Protein AF-A0A1Q6LGX1-F1 (afdb_monomer_lite)

Radius of gyration: 24.89 Å; chains: 1; bounding box: 41×56×81 Å

Foldseek 3Di:
DDDDDDDDDDDDDDDPVVVVVVVVVVVVVVVVCVVVDDPVVVCVVVDDDDDDDDDDDDPPPPVDDDDDDPDADKDKDAAPDDDDDPCRVPDPQWDDWDDDPPQHTWTWGQFPVGIDIAGHRWMWIDGPPTIDTHRNVRCVVPDDDDDD

Secondary structure (DSSP, 8-state):
----------------HHHHHHHHHHHHHHHHHHHH--HHHHHHHTT-------S------------PPPP---EEEETTSSPPPHHHHT-TTEEEEEEETTTEEEEEEEETTEEEEEETTPEEEEETTEEEEE-HHHHHHH------

Structure (mmCIF, N/CA/C/O backbone):
data_AF-A0A1Q6LGX1-F1
#
_entry.id   AF-A0A1Q6LGX1-F1
#
loop_
_atom_site.group_PDB
_atom_site.id
_atom_site.type_symbol
_atom_site.label_atom_id
_atom_site.label_alt_id
_atom_site.label_comp_id
_atom_site.label_asym_id
_atom_site.label_entity_id
_atom_site.label_seq_id
_atom_site.pdbx_PDB_ins_code
_atom_site.Cartn_x
_atom_site.Cartn_y
_atom_site.Cartn_z
_atom_site.occupancy
_atom_site.B_iso_or_equiv
_atom_site.auth_seq_id
_atom_site.auth_comp_id
_atom_site.auth_asym_id
_atom_site.auth_atom_id
_atom_site.pdbx_PDB_model_num
ATOM 1 N N . MET A 1 1 ? -19.594 37.683 -36.749 1.00 43.19 1 MET A N 1
ATOM 2 C CA . MET A 1 1 ? -19.374 36.526 -35.855 1.00 43.19 1 MET A CA 1
ATOM 3 C C . MET A 1 1 ? -18.617 37.030 -34.637 1.00 43.19 1 MET A C 1
ATOM 5 O O . MET A 1 1 ? -17.583 37.649 -34.831 1.00 43.19 1 MET A O 1
ATOM 9 N N . SER A 1 2 ? -19.164 36.872 -33.429 1.00 46.47 2 SER A N 1
ATOM 10 C CA . SER A 1 2 ? -18.584 37.403 -32.186 1.00 46.47 2 SER A CA 1
ATOM 11 C C . SER A 1 2 ? -18.152 36.237 -31.298 1.00 46.47 2 SER A C 1
ATOM 13 O O . SER A 1 2 ? -18.973 35.386 -30.958 1.00 46.47 2 SER A O 1
ATOM 15 N N . THR A 1 3 ? -16.860 36.147 -30.987 1.00 55.97 3 THR A N 1
ATOM 16 C CA . THR A 1 3 ? -16.284 35.105 -30.130 1.00 55.97 3 THR A CA 1
ATOM 17 C C . THR A 1 3 ? -16.631 35.391 -28.671 1.00 55.97 3 THR A C 1
ATOM 19 O O . THR A 1 3 ? -16.209 36.399 -28.106 1.00 55.97 3 THR A O 1
ATOM 22 N N . ARG A 1 4 ? -17.415 34.502 -28.057 1.00 52.94 4 ARG A N 1
ATOM 23 C CA . ARG A 1 4 ? -17.816 34.578 -26.649 1.00 52.94 4 ARG A CA 1
ATOM 24 C C . ARG A 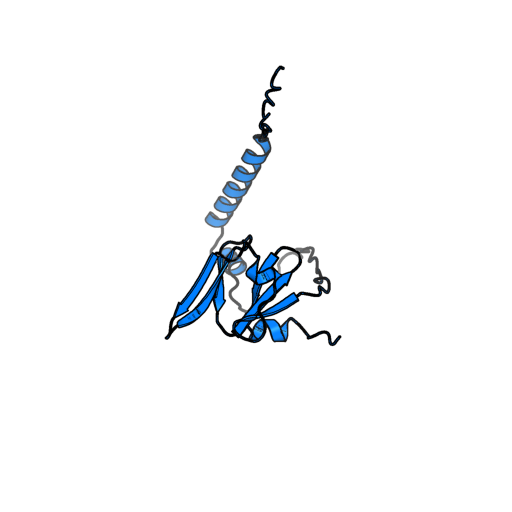1 4 ? -16.619 34.212 -25.763 1.00 52.94 4 ARG A C 1
ATOM 26 O O . ARG A 1 4 ? -16.259 33.045 -25.670 1.00 52.94 4 ARG A O 1
ATOM 33 N N . SER A 1 5 ? -16.006 35.215 -25.136 1.00 52.28 5 SER A N 1
ATOM 34 C CA . SER A 1 5 ? -14.989 35.035 -24.094 1.00 52.28 5 SER A CA 1
ATOM 35 C C . SER A 1 5 ? -15.652 34.497 -22.821 1.00 52.28 5 SER A C 1
ATOM 37 O O . SER A 1 5 ? -16.575 35.119 -22.292 1.00 52.28 5 SER A O 1
ATOM 39 N N . THR A 1 6 ? -15.229 33.327 -22.344 1.00 60.38 6 THR A N 1
ATOM 40 C CA . THR A 1 6 ? -15.652 32.773 -21.053 1.00 60.38 6 THR A CA 1
ATOM 41 C C . THR A 1 6 ? -14.668 33.225 -19.979 1.00 60.38 6 THR A C 1
ATOM 43 O O . THR A 1 6 ? -13.562 32.696 -19.882 1.00 60.38 6 THR A O 1
ATOM 46 N N . LEU A 1 7 ? -15.071 34.218 -19.182 1.00 59.62 7 LEU A N 1
ATOM 47 C CA . LEU A 1 7 ? -14.398 34.591 -17.939 1.00 59.62 7 LEU A CA 1
ATOM 48 C C . LEU A 1 7 ? -14.410 33.388 -16.985 1.00 59.62 7 LEU A C 1
ATOM 50 O O . LEU A 1 7 ? -15.466 32.986 -16.500 1.00 59.62 7 LEU A O 1
ATOM 54 N N . PHE A 1 8 ? -13.238 32.816 -16.722 1.00 56.34 8 PHE A N 1
ATOM 55 C CA . PHE A 1 8 ? -13.048 31.848 -15.649 1.00 56.34 8 PHE A CA 1
ATOM 56 C C . PHE A 1 8 ? -13.178 32.579 -14.308 1.00 56.34 8 PHE A C 1
ATOM 58 O O . PHE A 1 8 ? -12.304 33.358 -13.936 1.00 56.34 8 PHE A O 1
ATOM 65 N N . GLN A 1 9 ? -14.278 32.352 -13.591 1.00 60.53 9 GLN A N 1
ATOM 66 C CA . GLN A 1 9 ? -14.386 32.739 -12.187 1.00 60.53 9 GLN A CA 1
ATOM 67 C C . GLN A 1 9 ? -13.623 31.708 -11.352 1.00 60.53 9 GLN A C 1
ATOM 69 O O . GLN A 1 9 ? -13.982 30.532 -11.319 1.00 60.53 9 GLN A O 1
ATOM 74 N N . THR A 1 10 ? -12.544 32.136 -10.704 1.00 60.19 10 THR A N 1
ATOM 75 C CA . THR A 1 10 ? -11.857 31.334 -9.688 1.00 60.19 10 THR A CA 1
ATOM 76 C C . THR A 1 10 ? -12.720 31.287 -8.425 1.00 60.19 10 THR A C 1
ATOM 78 O O . THR A 1 10 ? -13.150 32.352 -7.979 1.00 60.19 10 THR A O 1
ATOM 81 N N . PRO A 1 11 ? -12.983 30.111 -7.826 1.00 57.16 11 PRO A N 1
ATOM 82 C CA . PRO A 1 11 ? -13.686 30.052 -6.552 1.00 57.16 11 PRO A CA 1
ATOM 83 C C . PRO A 1 11 ? -12.826 30.708 -5.465 1.00 57.16 11 PRO A C 1
ATOM 85 O O . PRO A 1 11 ? -11.703 30.277 -5.203 1.00 57.16 11 PRO A O 1
ATOM 88 N N . THR A 1 12 ? -13.351 31.762 -4.847 1.00 59.41 12 THR A N 1
ATOM 89 C CA . THR A 1 12 ? -12.763 32.381 -3.657 1.00 59.41 12 THR A CA 1
ATOM 90 C C . THR A 1 12 ? -13.066 31.484 -2.461 1.00 59.41 12 THR A C 1
ATOM 92 O O . THR A 1 12 ? -14.228 31.274 -2.124 1.00 59.41 12 THR A O 1
ATOM 95 N N . ILE A 1 13 ? -12.030 30.915 -1.844 1.00 64.75 13 ILE A N 1
ATOM 96 C CA . ILE A 1 13 ? -12.154 30.154 -0.597 1.00 64.75 13 ILE A CA 1
ATOM 97 C C . ILE A 1 13 ? -12.114 31.165 0.550 1.00 64.75 13 ILE A C 1
ATOM 99 O O . ILE A 1 13 ? -11.077 31.778 0.798 1.00 64.75 13 ILE A O 1
ATOM 103 N N . GLU A 1 14 ? -13.237 31.352 1.237 1.00 62.97 14 GLU A N 1
ATOM 104 C CA . GLU A 1 14 ? -13.285 32.112 2.486 1.00 62.97 14 GLU A CA 1
ATOM 105 C C . GLU A 1 14 ? -12.762 31.213 3.611 1.00 62.97 14 GLU A C 1
ATOM 107 O O . GLU A 1 14 ? -13.403 30.243 4.014 1.00 62.97 14 GLU A O 1
ATOM 112 N N . ILE A 1 15 ? -11.535 31.481 4.059 1.00 62.41 15 ILE A N 1
ATOM 113 C CA . ILE A 1 15 ? -10.935 30.783 5.197 1.00 62.41 15 ILE A CA 1
ATOM 114 C C . ILE A 1 15 ? -11.519 31.411 6.459 1.00 62.41 15 ILE A C 1
ATOM 116 O O . ILE A 1 15 ? -11.241 32.573 6.753 1.00 62.41 15 ILE A O 1
ATOM 120 N N . ASP A 1 16 ? -12.321 30.645 7.195 1.00 66.94 16 ASP A N 1
ATOM 121 C CA . ASP A 1 16 ? -12.809 31.045 8.512 1.00 66.94 16 ASP A CA 1
ATOM 122 C C . ASP A 1 16 ? -11.626 31.137 9.486 1.00 66.94 16 ASP A C 1
ATOM 124 O O . ASP A 1 16 ? -11.071 30.128 9.933 1.00 66.94 16 ASP A O 1
ATOM 128 N N . GLN A 1 17 ? -11.201 32.370 9.757 1.00 63.00 17 GLN A N 1
ATOM 129 C CA . GLN A 1 17 ? -10.025 32.677 10.569 1.00 63.00 17 GLN A CA 1
ATOM 130 C C . GLN A 1 17 ? -10.199 32.213 12.022 1.00 63.00 17 GLN A C 1
ATOM 132 O O . GLN A 1 17 ? -9.217 31.819 12.647 1.00 63.00 17 GLN A O 1
ATOM 137 N N . SER A 1 18 ? -11.439 32.158 12.525 1.00 69.38 18 SER A N 1
ATOM 138 C CA . SER A 1 18 ? -11.737 31.764 13.909 1.00 69.38 18 SER A CA 1
ATOM 139 C C . SER A 1 18 ? -11.369 30.302 14.186 1.00 69.38 18 SER A C 1
ATOM 141 O O . SER A 1 18 ? -10.719 29.983 15.180 1.00 69.38 18 SER A O 1
ATOM 143 N N . ARG A 1 19 ? -11.670 29.415 13.235 1.00 63.41 19 ARG A N 1
ATOM 144 C CA . ARG A 1 19 ? -11.344 27.987 13.316 1.00 63.41 19 ARG A CA 1
ATOM 145 C C . ARG A 1 19 ? -9.838 27.721 13.272 1.00 63.41 19 ARG A C 1
ATOM 147 O O . ARG A 1 19 ? -9.363 26.740 13.840 1.00 63.41 19 ARG A O 1
ATOM 154 N N . TYR A 1 20 ? -9.081 28.568 12.578 1.00 62.97 20 TYR A N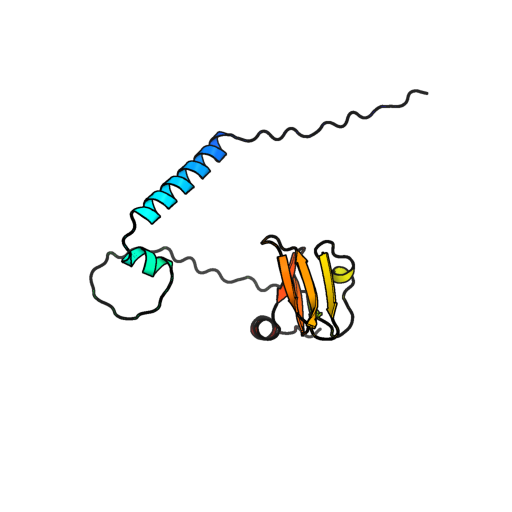 1
ATOM 155 C CA . TYR A 1 20 ? -7.624 28.448 12.519 1.00 62.97 20 TYR A CA 1
ATOM 156 C C . TYR A 1 20 ? -6.975 28.857 13.848 1.00 62.97 20 TYR A C 1
ATOM 158 O O . TYR A 1 20 ? -6.029 28.214 14.301 1.00 62.97 20 TYR A O 1
ATOM 166 N N . GLU A 1 21 ? -7.519 29.883 14.504 1.00 69.81 21 GLU A N 1
ATOM 167 C CA . GLU A 1 21 ? -7.058 30.333 15.819 1.00 69.81 21 GLU A CA 1
ATOM 168 C C . GLU A 1 21 ? -7.316 29.291 16.919 1.00 69.81 21 GLU A C 1
ATOM 170 O O . GLU A 1 21 ? -6.435 29.063 17.750 1.00 69.81 21 GLU A O 1
ATOM 175 N N . GLU A 1 22 ? -8.460 28.597 16.892 1.00 70.38 22 GLU A N 1
ATOM 176 C CA . GLU A 1 22 ? -8.766 27.514 17.842 1.00 70.38 22 GLU A CA 1
ATOM 177 C C . GLU A 1 22 ? -7.752 26.360 17.766 1.00 70.38 22 GLU A C 1
ATOM 179 O O . GLU A 1 22 ? -7.247 25.908 18.797 1.00 70.38 22 GLU A O 1
ATOM 184 N N . LEU A 1 23 ? -7.383 25.930 16.553 1.00 65.81 23 LEU A N 1
ATOM 185 C CA . LEU A 1 23 ? -6.398 24.858 16.352 1.00 65.81 23 LEU A CA 1
ATOM 186 C C . LEU A 1 23 ? -5.013 25.236 16.893 1.00 65.81 23 LEU A C 1
ATOM 188 O O . LEU A 1 23 ? -4.326 24.409 17.493 1.00 65.81 23 LEU A O 1
ATOM 192 N N . ILE A 1 24 ? -4.610 26.499 16.728 1.00 69.50 24 ILE A N 1
ATOM 193 C CA . ILE A 1 24 ? -3.338 26.998 17.268 1.00 69.50 24 ILE A CA 1
ATOM 194 C C . ILE A 1 24 ? -3.356 26.980 18.801 1.00 69.50 24 ILE A C 1
ATOM 196 O O . ILE A 1 24 ? -2.362 26.605 19.431 1.00 69.50 24 ILE A O 1
ATOM 200 N N . GLN A 1 25 ? -4.471 27.377 19.418 1.00 71.25 25 GLN A N 1
ATOM 201 C CA . GLN A 1 25 ? -4.597 27.380 20.876 1.00 71.25 25 GLN A CA 1
ATOM 202 C C . GLN A 1 25 ? -4.548 25.965 21.459 1.00 71.25 25 GLN A C 1
ATOM 204 O O . GLN A 1 25 ? -3.896 25.748 22.485 1.00 71.25 25 GLN A O 1
ATOM 209 N N . GLU A 1 26 ? -5.181 24.995 20.801 1.00 70.50 26 GLU A N 1
ATOM 210 C CA . GLU A 1 26 ? -5.170 23.596 21.230 1.00 70.50 26 GLU A CA 1
ATOM 211 C C . GLU A 1 26 ? -3.755 22.993 21.179 1.00 70.50 26 GLU A C 1
ATOM 213 O O . GLU A 1 26 ? -3.305 22.376 22.151 1.00 70.50 26 GLU A O 1
ATOM 218 N N . GLU A 1 27 ? -2.996 23.260 20.109 1.00 71.56 27 GLU A N 1
ATOM 219 C CA . GLU A 1 27 ? -1.598 22.825 20.005 1.00 71.56 27 GLU A CA 1
ATOM 220 C C . GLU A 1 27 ? -0.695 23.448 21.077 1.00 71.56 27 GLU A C 1
ATOM 222 O O . GLU A 1 27 ? 0.157 22.762 21.654 1.00 71.56 27 GLU A O 1
ATOM 227 N N . LEU A 1 28 ? -0.855 24.746 21.356 1.00 71.38 28 LEU A N 1
ATOM 228 C CA . LEU A 1 28 ? -0.073 25.433 22.388 1.00 71.38 28 LEU A CA 1
ATOM 229 C C . LEU A 1 28 ? -0.364 24.862 23.777 1.00 71.38 28 LEU A C 1
ATOM 231 O O . LEU A 1 28 ? 0.564 24.631 24.557 1.00 71.38 28 LEU A O 1
ATOM 235 N N . LYS A 1 29 ? -1.636 24.571 24.061 1.00 73.00 29 LYS A N 1
ATOM 236 C CA . LYS A 1 29 ? -2.055 23.949 25.317 1.00 73.00 29 LYS A CA 1
ATOM 237 C C . LYS A 1 29 ? -1.450 22.551 25.471 1.00 73.00 29 LYS A C 1
ATOM 239 O O . LYS A 1 29 ? -0.921 22.222 26.530 1.00 73.00 29 LYS A O 1
ATOM 244 N N . TYR A 1 30 ? -1.458 21.748 24.407 1.00 69.00 30 TYR A N 1
ATOM 245 C CA . TYR A 1 30 ? -0.848 20.417 24.414 1.00 69.00 30 TYR A CA 1
ATOM 246 C C . TYR A 1 30 ? 0.670 20.462 24.654 1.00 69.00 30 TYR A C 1
ATOM 248 O O . TYR A 1 30 ? 1.201 19.669 25.434 1.00 69.00 30 TYR A O 1
ATOM 256 N N . LYS A 1 31 ? 1.377 21.423 24.046 1.00 72.31 31 LYS A N 1
ATOM 257 C CA . LYS A 1 31 ? 2.819 21.627 24.277 1.00 72.31 31 LYS A CA 1
ATOM 258 C C . LYS A 1 31 ? 3.117 22.003 25.727 1.00 72.31 31 LYS A C 1
ATOM 260 O O . LYS A 1 31 ? 4.017 21.415 26.317 1.00 72.31 31 LYS A O 1
ATOM 265 N N . GLN A 1 32 ? 2.324 22.897 26.321 1.00 68.75 32 GLN A N 1
ATOM 266 C CA . GLN A 1 32 ? 2.469 23.254 27.736 1.00 68.75 32 GLN A CA 1
ATOM 267 C C . GLN A 1 32 ? 2.245 22.055 28.662 1.00 68.75 32 GLN A C 1
ATOM 269 O O . GLN A 1 32 ? 3.027 21.854 29.589 1.00 68.75 32 GLN A O 1
ATOM 274 N N . TYR A 1 33 ? 1.238 21.220 28.390 1.00 64.25 33 TYR A N 1
ATOM 275 C CA . TYR A 1 33 ? 1.045 19.984 29.153 1.00 64.25 33 TYR A CA 1
ATOM 276 C C . TYR A 1 33 ? 2.227 19.027 29.015 1.00 64.25 33 TYR A C 1
ATOM 278 O O . TYR A 1 33 ? 2.626 18.421 30.003 1.00 64.25 33 TYR A O 1
ATOM 286 N N . LYS A 1 34 ? 2.817 18.908 27.821 1.00 60.72 34 LYS A N 1
ATOM 287 C CA . LYS A 1 34 ? 3.995 18.061 27.602 1.00 60.72 34 LYS A CA 1
ATOM 288 C C . LYS A 1 34 ? 5.228 18.571 28.354 1.00 60.72 34 LYS A C 1
ATOM 290 O O . LYS A 1 34 ? 5.993 17.765 28.869 1.00 60.72 34 LYS A O 1
ATOM 295 N N . GLU A 1 35 ? 5.416 19.885 28.421 1.00 64.94 35 GLU A N 1
ATOM 296 C CA . GLU A 1 35 ? 6.530 20.508 29.149 1.00 64.94 35 GLU A CA 1
ATOM 297 C C . GLU A 1 35 ? 6.347 20.457 30.674 1.00 64.94 35 GLU A C 1
ATOM 299 O O . GLU A 1 35 ? 7.330 20.354 31.403 1.00 64.94 35 GLU A O 1
ATOM 304 N N . GLN A 1 36 ? 5.102 20.498 31.160 1.00 60.59 36 GLN A N 1
ATOM 305 C CA . GLN A 1 36 ? 4.773 20.373 32.587 1.00 60.59 36 GLN A CA 1
ATOM 306 C C . GLN A 1 36 ? 4.609 18.922 33.060 1.00 60.59 36 GLN A C 1
ATOM 308 O O . GLN A 1 36 ? 4.542 18.679 34.266 1.00 60.59 36 GLN A O 1
ATOM 313 N N . ALA A 1 37 ? 4.537 17.955 32.144 1.00 52.34 37 ALA A N 1
ATOM 314 C CA . ALA A 1 37 ? 4.390 16.548 32.483 1.00 52.34 37 ALA A CA 1
ATOM 315 C C . ALA A 1 37 ? 5.671 16.006 33.133 1.00 52.34 37 ALA A C 1
ATOM 317 O O . ALA A 1 37 ? 6.766 16.071 32.573 1.00 52.34 37 ALA A O 1
ATOM 318 N N . THR A 1 38 ? 5.524 15.422 34.321 1.00 59.53 38 THR A N 1
ATOM 319 C CA . THR A 1 38 ? 6.585 14.662 34.982 1.00 59.53 38 THR A CA 1
ATOM 320 C C . THR A 1 38 ? 6.951 13.423 34.159 1.00 59.53 38 THR A C 1
ATOM 322 O O . THR A 1 38 ? 6.138 12.867 33.417 1.00 59.53 38 THR A O 1
ATOM 325 N N . THR A 1 39 ? 8.199 12.969 34.291 1.00 56.81 39 THR A N 1
ATOM 326 C CA . THR A 1 39 ? 8.794 11.859 33.518 1.00 56.81 39 THR A CA 1
ATOM 327 C C . THR A 1 39 ? 8.004 10.546 33.585 1.00 56.81 39 THR A C 1
ATOM 329 O O . THR A 1 39 ? 8.119 9.714 32.687 1.00 56.81 39 THR A O 1
ATOM 332 N N . GLU A 1 40 ? 7.179 10.364 34.614 1.00 53.59 40 GLU A N 1
ATOM 333 C CA . GLU A 1 40 ? 6.285 9.217 34.795 1.00 53.59 40 GLU A CA 1
ATOM 334 C C . GLU A 1 40 ? 5.085 9.248 33.835 1.00 53.59 40 GLU A C 1
ATOM 336 O O . GLU A 1 40 ? 4.735 8.218 33.263 1.00 53.59 40 GLU A O 1
ATOM 341 N N . VAL A 1 41 ? 4.516 10.427 33.559 1.00 52.81 41 VAL A N 1
ATOM 342 C CA . VAL A 1 41 ? 3.407 10.590 32.601 1.00 52.81 41 VAL A CA 1
ATOM 343 C C . VAL A 1 41 ? 3.903 10.408 31.164 1.00 52.81 41 VAL A C 1
ATOM 345 O O . VAL A 1 41 ? 3.239 9.762 30.357 1.00 52.81 41 VAL A O 1
ATOM 348 N N . ILE A 1 42 ? 5.108 10.899 30.852 1.00 54.97 42 ILE A N 1
ATOM 349 C CA . ILE A 1 42 ? 5.737 10.719 29.532 1.00 54.97 42 ILE A CA 1
ATOM 350 C C . ILE A 1 42 ? 5.972 9.228 29.244 1.00 54.97 42 ILE A C 1
ATOM 352 O O . ILE A 1 42 ? 5.659 8.766 28.150 1.00 54.97 42 ILE A O 1
ATOM 356 N N . LYS A 1 43 ? 6.427 8.450 30.237 1.00 53.75 43 LYS A N 1
ATOM 357 C CA . LYS A 1 43 ? 6.619 6.994 30.098 1.00 53.75 43 LYS A CA 1
ATOM 358 C C . LYS A 1 43 ? 5.324 6.219 29.840 1.00 53.75 43 LYS A C 1
ATOM 360 O O . LYS A 1 43 ? 5.361 5.237 29.104 1.00 53.75 43 LYS A O 1
ATOM 365 N N . ILE A 1 44 ? 4.193 6.654 30.405 1.00 58.81 44 ILE A N 1
ATOM 366 C CA . ILE A 1 44 ? 2.877 6.045 30.136 1.00 58.81 44 ILE A CA 1
ATOM 367 C C . ILE A 1 44 ? 2.426 6.349 28.698 1.00 58.81 44 ILE A C 1
ATOM 369 O O . ILE A 1 44 ? 1.880 5.477 28.027 1.00 58.81 44 ILE A O 1
ATOM 373 N N . ILE A 1 45 ? 2.693 7.561 28.201 1.00 53.16 45 ILE A N 1
ATOM 374 C CA . ILE A 1 45 ? 2.352 7.966 26.827 1.00 53.16 45 ILE A CA 1
ATOM 375 C C . ILE A 1 45 ? 3.267 7.276 25.796 1.00 53.16 45 ILE A C 1
ATOM 377 O O . ILE A 1 45 ? 2.810 6.936 24.706 1.00 53.16 45 ILE A O 1
ATOM 381 N N . GLU A 1 46 ? 4.539 7.038 26.133 1.00 54.75 46 GLU A N 1
ATOM 382 C CA . GLU A 1 46 ? 5.547 6.450 25.233 1.00 54.75 46 GLU A CA 1
ATOM 383 C C . GLU A 1 46 ? 5.646 4.912 25.294 1.00 54.75 46 GLU A C 1
ATOM 385 O O . GLU A 1 46 ? 6.466 4.330 24.586 1.00 54.75 46 GLU A O 1
ATOM 390 N N . GLY A 1 47 ? 4.780 4.240 26.062 1.00 54.53 47 GLY A N 1
ATOM 391 C CA . GLY A 1 47 ? 4.541 2.798 25.943 1.00 54.53 47 GLY A CA 1
ATOM 392 C C . GLY A 1 47 ? 5.774 1.923 26.176 1.00 54.53 47 GLY A C 1
ATOM 393 O O . GLY A 1 47 ? 6.198 1.200 25.276 1.00 54.53 47 GLY A O 1
ATOM 394 N N . GLN A 1 48 ? 6.334 1.950 27.388 1.00 46.53 48 GLN A N 1
ATOM 395 C CA . GLN A 1 48 ? 7.260 0.904 27.832 1.00 46.53 48 GLN A CA 1
ATOM 396 C C . GLN A 1 48 ? 6.607 0.022 28.898 1.00 46.53 48 GLN A C 1
ATOM 398 O O . GLN A 1 48 ? 6.248 0.490 29.977 1.00 46.53 48 GLN A O 1
ATOM 403 N N . ASP A 1 49 ? 6.462 -1.258 28.554 1.00 48.53 49 ASP A N 1
ATOM 404 C CA . ASP A 1 49 ? 5.949 -2.339 29.392 1.00 48.53 49 ASP A CA 1
ATOM 405 C C . ASP A 1 49 ? 6.608 -2.384 30.780 1.00 48.53 49 ASP A C 1
ATOM 407 O O . ASP A 1 49 ? 7.830 -2.473 30.900 1.00 48.53 49 ASP A O 1
ATOM 411 N N . SER A 1 50 ? 5.787 -2.423 31.832 1.00 40.16 50 SER A N 1
ATOM 412 C CA . SER A 1 50 ? 6.121 -3.099 33.090 1.00 40.16 50 SER A CA 1
ATOM 413 C C . SER A 1 50 ? 4.864 -3.291 33.936 1.00 40.16 50 SER A C 1
ATOM 415 O O . SER A 1 50 ? 4.354 -2.357 34.551 1.00 40.16 50 SER A O 1
ATOM 417 N N . GLU A 1 51 ? 4.404 -4.537 34.020 1.00 52.06 51 GLU A N 1
ATOM 418 C CA . GLU A 1 51 ? 3.530 -5.022 35.086 1.00 52.06 51 GLU A CA 1
ATOM 419 C C . GLU A 1 51 ? 4.106 -4.678 36.472 1.00 52.06 51 GLU A C 1
ATOM 421 O O . GLU A 1 51 ? 5.230 -5.064 36.795 1.00 52.06 51 GLU A O 1
ATOM 426 N N . LYS A 1 52 ? 3.319 -4.000 37.313 1.00 43.34 52 LYS A N 1
ATOM 427 C CA . LYS A 1 52 ? 2.958 -4.431 38.678 1.00 43.34 52 LYS A CA 1
ATOM 428 C C . LYS A 1 52 ? 2.072 -3.375 39.338 1.00 43.34 52 LYS A C 1
ATOM 430 O O . LYS A 1 52 ? 2.431 -2.209 39.425 1.00 43.34 52 LYS A O 1
ATOM 435 N N . ALA A 1 53 ? 0.909 -3.835 39.784 1.00 50.03 53 ALA A N 1
ATOM 436 C CA . ALA A 1 53 ? -0.124 -3.062 40.453 1.00 50.03 53 ALA A CA 1
ATOM 437 C C . ALA A 1 53 ? 0.312 -2.543 41.831 1.00 50.03 53 ALA A C 1
ATOM 439 O O . ALA A 1 53 ? 0.980 -3.266 42.569 1.00 50.03 53 ALA A O 1
ATOM 440 N N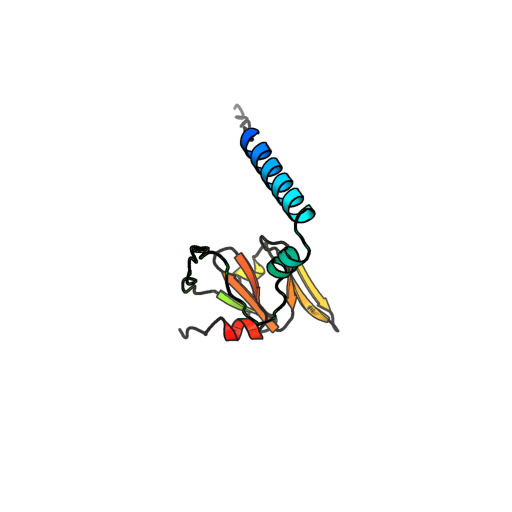 . THR A 1 54 ? -0.195 -1.367 42.200 1.00 36.97 54 THR A N 1
ATOM 441 C CA . THR A 1 54 ? -0.619 -1.055 43.571 1.00 36.97 54 THR A CA 1
ATOM 442 C C . THR A 1 54 ? -1.804 -0.098 43.524 1.00 36.97 54 THR A C 1
ATOM 444 O O . THR A 1 54 ? -1.874 0.769 42.656 1.00 36.97 54 THR A O 1
ATOM 447 N N . ASP A 1 55 ? -2.727 -0.362 44.443 1.00 49.28 55 ASP A N 1
ATOM 448 C CA . ASP A 1 55 ? -4.056 0.204 44.628 1.00 49.28 55 ASP A CA 1
ATOM 449 C C . ASP A 1 55 ? -4.124 1.733 44.751 1.00 49.28 55 ASP A C 1
ATOM 451 O O . ASP A 1 55 ? -3.141 2.405 45.046 1.00 49.28 55 ASP A O 1
ATOM 455 N N . GLU A 1 56 ? -5.359 2.219 44.593 1.00 48.91 56 GLU A N 1
ATOM 456 C CA . GLU A 1 56 ? -5.836 3.598 44.761 1.00 48.91 56 GLU A CA 1
ATOM 457 C C . GLU A 1 56 ? -5.569 4.528 43.575 1.00 48.91 56 GLU A C 1
ATOM 459 O O . GLU A 1 56 ? -4.780 5.466 43.621 1.00 48.91 56 GLU A O 1
ATOM 464 N N . SER A 1 57 ? -6.317 4.327 42.492 1.00 42.47 57 SER A N 1
ATOM 465 C CA . SER A 1 57 ? -6.636 5.444 41.607 1.00 42.47 57 SER A CA 1
ATOM 466 C C . SER A 1 57 ? -8.053 5.302 41.088 1.00 42.47 57 SER A C 1
ATOM 468 O O . SER A 1 57 ? -8.513 4.220 40.728 1.00 42.47 57 SER A O 1
ATOM 470 N N . GLU A 1 58 ? -8.742 6.430 41.180 1.00 46.97 58 GLU A N 1
ATOM 471 C CA . GLU A 1 58 ? -10.106 6.699 40.770 1.00 46.97 58 GLU A CA 1
ATOM 472 C C . GLU A 1 58 ? -10.468 5.936 39.499 1.00 46.97 58 GLU A C 1
ATOM 474 O O . GLU A 1 58 ? -9.690 5.864 38.548 1.00 46.97 58 GLU A O 1
ATOM 479 N N . GLU A 1 59 ? -11.665 5.357 39.501 1.00 42.72 59 GLU A N 1
ATOM 480 C CA . GLU A 1 59 ? -12.249 4.637 38.382 1.00 42.72 59 GLU A CA 1
ATOM 481 C C . GLU A 1 59 ? -12.476 5.626 37.225 1.00 42.72 59 GLU A C 1
ATOM 483 O O . GLU A 1 59 ? -13.581 6.114 36.991 1.00 42.72 59 GLU A O 1
ATOM 488 N N . ILE A 1 60 ? -11.406 5.978 36.502 1.00 47.12 60 ILE A N 1
ATOM 489 C CA . ILE A 1 60 ? -11.492 6.702 35.242 1.00 47.12 60 ILE A CA 1
ATOM 490 C C . ILE A 1 60 ? -12.168 5.718 34.305 1.00 47.12 60 ILE A C 1
ATOM 492 O O . ILE A 1 60 ? -11.536 4.827 33.732 1.00 47.12 60 ILE A O 1
ATOM 496 N N . THR A 1 61 ? -13.485 5.849 34.184 1.00 45.12 61 THR A N 1
ATOM 497 C CA . THR A 1 61 ? -14.285 5.121 33.210 1.00 45.12 61 THR A CA 1
ATOM 498 C C . THR A 1 61 ? -13.890 5.664 31.840 1.00 45.12 61 THR A C 1
ATOM 500 O O . THR A 1 61 ? -14.549 6.522 31.254 1.00 45.12 61 THR A O 1
ATOM 503 N N . VAL A 1 62 ? -12.735 5.226 31.335 1.00 59.78 62 VAL A N 1
ATOM 504 C CA . VAL A 1 62 ? -12.333 5.485 29.962 1.00 59.78 62 VAL A CA 1
ATOM 505 C C . VAL A 1 62 ? -13.387 4.781 29.128 1.00 59.78 62 VAL A C 1
ATOM 507 O O . VAL A 1 62 ? -13.440 3.551 29.104 1.00 59.78 62 VAL A O 1
ATOM 510 N N . ASN A 1 63 ? -14.261 5.557 28.486 1.00 58.47 63 ASN A N 1
ATOM 511 C CA . ASN A 1 63 ? -15.253 5.039 27.555 1.00 58.47 63 ASN A CA 1
ATOM 512 C C . ASN A 1 63 ? -14.509 4.372 26.388 1.00 58.47 63 ASN A C 1
ATOM 514 O O . ASN A 1 63 ? -14.205 4.992 25.366 1.00 58.47 63 ASN A O 1
ATOM 518 N N . LYS A 1 64 ? -14.152 3.099 26.571 1.00 66.69 64 LYS A N 1
ATOM 519 C CA . LYS A 1 64 ? -13.412 2.290 25.612 1.00 66.69 64 LYS A CA 1
ATOM 520 C C . LYS A 1 64 ? -14.383 1.865 24.526 1.00 66.69 64 LYS A C 1
ATOM 522 O O . LYS A 1 64 ? -15.131 0.903 24.670 1.00 66.69 64 LYS A O 1
ATOM 527 N N . HIS A 1 65 ? -14.358 2.591 23.422 1.00 75.50 65 HIS A N 1
ATOM 528 C CA . HIS A 1 65 ? -15.130 2.227 22.251 1.00 75.50 65 HIS A CA 1
ATOM 529 C C . HIS A 1 65 ? -14.338 1.192 21.450 1.00 75.50 65 HIS A C 1
ATOM 531 O O . HIS A 1 65 ? -13.282 1.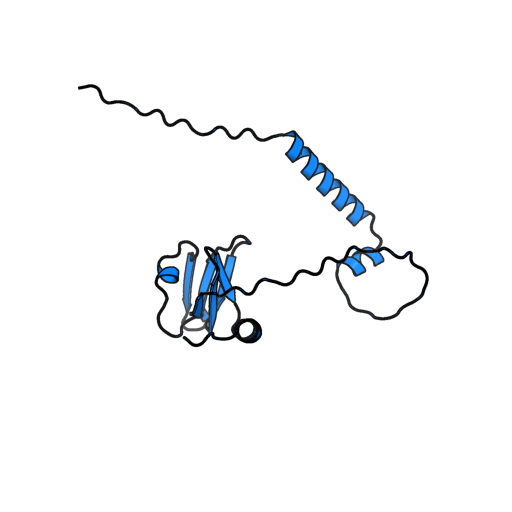487 20.891 1.00 75.50 65 HIS A O 1
ATOM 537 N N . ILE A 1 66 ? -14.826 -0.048 21.441 1.00 77.44 66 ILE A N 1
ATOM 538 C CA . ILE A 1 66 ? -14.226 -1.141 20.676 1.00 77.44 66 ILE A CA 1
ATOM 539 C C . ILE A 1 66 ? -14.914 -1.192 19.317 1.00 77.44 66 ILE A C 1
ATOM 541 O O . ILE A 1 66 ? -16.095 -1.519 19.217 1.00 77.44 66 ILE A O 1
ATOM 545 N N . TYR A 1 67 ? -14.158 -0.904 18.265 1.00 60.47 67 TYR A N 1
ATOM 546 C CA . TYR A 1 67 ? -14.635 -0.970 16.889 1.00 60.47 67 TYR A CA 1
ATOM 547 C C . TYR A 1 67 ? -14.040 -2.192 16.193 1.00 60.47 67 TYR A C 1
ATOM 549 O O . TYR A 1 67 ? -12.849 -2.476 16.317 1.00 60.47 67 TYR A O 1
ATOM 557 N N . LYS A 1 68 ? -14.866 -2.923 15.439 1.00 62.56 68 LYS A N 1
ATOM 558 C CA . LYS A 1 68 ? -14.399 -3.985 14.540 1.00 62.56 68 LYS A CA 1
ATOM 559 C C . LYS A 1 68 ? -14.273 -3.407 13.133 1.00 62.56 68 LYS A C 1
ATOM 561 O O . LYS A 1 68 ? -15.230 -2.811 12.638 1.00 62.56 68 LYS A O 1
ATOM 566 N N . LYS A 1 69 ? -13.118 -3.593 12.483 1.00 66.94 69 LYS A N 1
ATOM 567 C CA . LYS A 1 69 ? -12.960 -3.260 11.059 1.00 66.94 69 LYS A CA 1
ATOM 568 C C . LYS A 1 69 ? -13.978 -4.087 10.264 1.00 66.94 69 LYS A C 1
ATOM 570 O O . LYS A 1 69 ? -14.109 -5.290 10.492 1.00 66.94 69 LYS A O 1
ATOM 575 N N . LYS A 1 70 ? -14.723 -3.440 9.367 1.00 67.31 70 LYS A N 1
ATOM 576 C CA . LYS A 1 70 ? -15.641 -4.136 8.458 1.00 67.31 70 LYS A CA 1
ATOM 577 C C . LYS A 1 70 ? -14.824 -5.041 7.528 1.00 67.31 70 LYS A C 1
ATOM 579 O O . LYS A 1 70 ? -13.721 -4.668 7.139 1.00 67.31 70 LYS A O 1
ATOM 584 N N . ALA A 1 71 ? -15.348 -6.223 7.204 1.00 66.69 71 ALA A N 1
ATOM 585 C CA . ALA A 1 71 ? -14.722 -7.096 6.217 1.00 66.69 71 ALA A CA 1
ATOM 586 C C . ALA A 1 71 ? -14.721 -6.377 4.859 1.00 66.69 71 ALA A C 1
ATOM 588 O O . ALA A 1 71 ? -15.788 -6.034 4.346 1.00 66.69 71 ALA A O 1
ATOM 589 N N . THR A 1 72 ? -13.528 -6.111 4.330 1.00 74.56 72 THR A N 1
ATOM 590 C CA . THR A 1 72 ? -13.325 -5.443 3.043 1.00 74.56 72 THR A CA 1
ATOM 591 C C . THR A 1 72 ? -12.602 -6.411 2.123 1.00 74.56 72 THR A C 1
ATOM 593 O O . THR A 1 72 ? -11.519 -6.892 2.460 1.00 74.56 72 THR A O 1
ATOM 596 N N . GLU A 1 73 ? -13.201 -6.698 0.972 1.00 84.38 73 GLU A N 1
ATOM 597 C CA . GLU A 1 73 ? -12.513 -7.373 -0.124 1.00 84.38 73 GLU A CA 1
ATOM 598 C C . GLU A 1 73 ? -11.588 -6.369 -0.809 1.00 84.38 73 GLU A C 1
ATOM 600 O O . GLU A 1 73 ? -11.976 -5.231 -1.082 1.00 84.38 73 GLU A O 1
ATOM 605 N N . VAL A 1 74 ? -10.346 -6.780 -1.045 1.00 87.88 74 VAL A N 1
ATOM 606 C CA . VAL A 1 74 ? -9.322 -5.932 -1.654 1.00 87.88 74 VAL A CA 1
ATOM 607 C C . VAL A 1 74 ? -8.731 -6.624 -2.869 1.00 87.88 74 VAL A C 1
ATOM 609 O O . VAL A 1 74 ? -8.526 -7.839 -2.872 1.00 87.88 74 VAL A O 1
ATOM 612 N N . GLU A 1 75 ? -8.418 -5.840 -3.896 1.00 90.19 75 GLU A N 1
ATOM 613 C CA . GLU A 1 75 ? -7.622 -6.321 -5.019 1.00 90.19 75 GLU A CA 1
ATOM 614 C C . GLU A 1 75 ? -6.145 -6.229 -4.634 1.00 90.19 75 GLU A C 1
ATOM 616 O O . GLU A 1 75 ? -5.676 -5.174 -4.209 1.00 90.19 75 GLU A O 1
ATOM 621 N N . ALA A 1 76 ? -5.387 -7.311 -4.792 1.00 91.31 76 ALA A N 1
ATOM 622 C CA . ALA A 1 76 ? -3.960 -7.297 -4.499 1.00 91.31 76 ALA A CA 1
ATOM 623 C C . ALA A 1 76 ? -3.169 -8.171 -5.473 1.00 91.31 76 ALA A C 1
ATOM 625 O O . ALA A 1 76 ? -3.678 -9.170 -5.983 1.00 91.31 76 ALA A O 1
ATOM 626 N N . PHE A 1 77 ? -1.906 -7.814 -5.700 1.00 91.06 77 PHE A N 1
ATOM 627 C CA . PHE A 1 77 ? -0.966 -8.647 -6.451 1.00 91.06 77 PHE A CA 1
ATOM 628 C C . PHE A 1 77 ? 0.419 -8.650 -5.794 1.00 91.06 77 PHE A C 1
ATOM 630 O O . PHE A 1 77 ? 0.799 -7.698 -5.113 1.00 91.06 77 PHE A O 1
ATOM 637 N N . GLU A 1 78 ? 1.169 -9.735 -5.992 1.00 91.19 78 GLU A N 1
ATOM 638 C CA . GLU A 1 78 ? 2.535 -9.884 -5.478 1.00 91.19 78 GLU A CA 1
ATOM 639 C C . GLU A 1 78 ? 3.523 -9.191 -6.426 1.00 91.19 78 GLU A C 1
ATOM 641 O O . GLU A 1 78 ? 3.561 -9.457 -7.632 1.00 91.19 78 GLU A O 1
ATOM 646 N N . LEU A 1 79 ? 4.350 -8.297 -5.892 1.00 87.31 79 LEU A N 1
ATOM 647 C CA . LEU A 1 79 ? 5.281 -7.525 -6.695 1.00 87.31 79 LEU A CA 1
ATOM 648 C C . LEU A 1 79 ? 6.355 -8.431 -7.323 1.00 87.31 79 LEU A C 1
ATOM 650 O O . LEU A 1 79 ? 6.987 -9.224 -6.627 1.00 87.31 79 LEU A O 1
ATOM 654 N N . ARG A 1 80 ? 6.580 -8.273 -8.640 1.00 82.69 80 ARG A N 1
ATOM 655 C CA . ARG A 1 80 ? 7.442 -9.108 -9.514 1.00 82.69 80 ARG A CA 1
ATOM 656 C C . ARG A 1 80 ? 6.873 -10.493 -9.860 1.00 82.69 80 ARG A C 1
ATOM 658 O O . ARG A 1 80 ? 7.502 -11.222 -10.627 1.00 82.69 80 ARG A O 1
ATOM 665 N N . ARG A 1 81 ? 5.690 -10.867 -9.362 1.00 79.25 81 ARG A N 1
ATOM 666 C CA . ARG A 1 81 ? 5.112 -12.192 -9.612 1.00 79.25 81 ARG A CA 1
ATOM 667 C C . ARG A 1 81 ? 3.742 -12.099 -10.282 1.00 79.25 81 ARG A C 1
ATOM 669 O O . ARG A 1 81 ? 2.799 -11.552 -9.729 1.00 79.25 81 ARG A O 1
ATOM 676 N N . GLY A 1 82 ? 3.623 -12.709 -11.460 1.00 76.69 82 GLY A N 1
ATOM 677 C CA . GLY A 1 82 ? 2.380 -12.724 -12.233 1.00 76.69 82 GLY A CA 1
ATOM 678 C C . GLY A 1 82 ? 2.223 -11.515 -13.156 1.00 76.69 82 GLY A C 1
ATOM 679 O O . GLY A 1 82 ? 3.196 -10.847 -13.503 1.00 76.69 82 GLY A O 1
ATOM 680 N N . ILE A 1 83 ? 0.989 -11.282 -13.599 1.00 81.50 83 ILE A N 1
ATOM 681 C CA . ILE A 1 83 ? 0.640 -10.206 -14.531 1.00 81.50 83 ILE A CA 1
ATOM 682 C C . ILE A 1 83 ? 0.329 -8.945 -13.725 1.00 81.50 83 ILE A C 1
ATOM 684 O O . ILE A 1 83 ? -0.466 -8.987 -12.787 1.00 81.50 83 ILE A O 1
ATOM 688 N N . LEU A 1 84 ? 0.946 -7.823 -14.102 1.00 85.50 84 LEU A N 1
ATOM 689 C CA . LEU A 1 84 ? 0.667 -6.529 -13.485 1.00 85.50 84 LEU A CA 1
ATOM 690 C C . LEU A 1 84 ? -0.769 -6.086 -13.812 1.00 85.50 84 LEU A C 1
ATOM 692 O O . LEU A 1 84 ? -1.120 -6.029 -14.994 1.00 85.50 84 LEU A O 1
ATOM 696 N N . PRO A 1 85 ? -1.594 -5.736 -12.811 1.00 89.25 85 PRO A N 1
ATOM 697 C CA . PRO A 1 85 ? -2.950 -5.268 -13.063 1.00 89.25 85 PRO A CA 1
ATOM 698 C C . PRO A 1 85 ? -2.976 -3.936 -13.819 1.00 89.25 85 PRO A C 1
ATOM 700 O O . PRO A 1 85 ? -2.167 -3.042 -13.563 1.00 89.25 85 PRO A O 1
ATOM 703 N N . ASN A 1 86 ? -3.978 -3.749 -14.681 1.00 89.81 86 ASN A N 1
ATOM 704 C CA . ASN A 1 86 ? -4.147 -2.508 -15.451 1.00 89.81 86 ASN A CA 1
ATOM 705 C C . ASN A 1 86 ? -4.313 -1.269 -14.557 1.00 89.81 86 ASN A C 1
ATOM 707 O O . ASN A 1 86 ? -3.851 -0.180 -14.899 1.00 89.81 86 ASN A O 1
ATOM 711 N N . TRP A 1 87 ? -4.963 -1.424 -13.398 1.00 90.31 87 TRP A N 1
ATOM 712 C CA . TRP A 1 87 ? -5.118 -0.329 -12.439 1.00 90.31 87 TRP A CA 1
ATOM 713 C C . TRP A 1 87 ? -3.785 0.096 -11.828 1.00 90.31 87 TRP A C 1
ATOM 715 O O . TRP A 1 87 ? -3.633 1.257 -11.461 1.00 90.31 87 TRP A O 1
ATOM 725 N N . PHE A 1 88 ? -2.821 -0.822 -11.731 1.00 89.88 88 PHE A N 1
ATOM 726 C CA . PHE A 1 88 ? -1.500 -0.524 -11.204 1.00 89.88 88 PHE A CA 1
ATOM 727 C C . PHE A 1 88 ? -0.710 0.270 -12.239 1.00 89.88 88 PHE A C 1
ATOM 729 O O . PHE A 1 88 ? -0.274 1.380 -11.960 1.00 89.88 88 PHE A O 1
ATOM 736 N N . THR A 1 89 ? -0.620 -0.230 -13.472 1.00 85.06 89 THR A N 1
ATOM 737 C CA . THR A 1 89 ? 0.132 0.431 -14.552 1.00 85.06 89 THR A CA 1
ATOM 738 C C . THR A 1 89 ? -0.437 1.794 -14.950 1.00 85.06 89 THR A C 1
ATOM 740 O O . THR A 1 89 ? 0.311 2.662 -15.392 1.00 85.06 89 THR A O 1
ATOM 743 N N . SER A 1 90 ? -1.740 2.010 -14.755 1.00 85.94 90 SER A N 1
ATOM 744 C CA . SER A 1 90 ? -2.412 3.285 -15.048 1.00 85.94 90 SER A CA 1
ATOM 745 C C . SER A 1 90 ? -2.424 4.260 -13.862 1.00 85.94 90 SER A C 1
ATOM 747 O O . SER A 1 90 ? -2.963 5.365 -13.975 1.00 85.94 90 SER A O 1
ATOM 749 N N . SER A 1 91 ? -1.885 3.864 -12.705 1.00 86.50 91 SER A N 1
ATOM 750 C CA . SER A 1 91 ? -1.983 4.663 -11.486 1.00 86.50 91 SER A CA 1
ATOM 751 C C . SER A 1 91 ? -1.013 5.841 -11.476 1.00 86.50 91 SER A C 1
ATOM 753 O O . SER A 1 91 ? 0.192 5.685 -11.651 1.00 86.50 91 SER A O 1
ATOM 755 N N . LYS A 1 92 ? -1.531 7.025 -11.132 1.00 86.56 92 LYS A N 1
ATOM 756 C CA . LYS A 1 92 ? -0.722 8.223 -10.847 1.00 86.56 92 LYS A CA 1
ATOM 757 C C . LYS A 1 92 ? -0.069 8.205 -9.458 1.00 86.56 92 LYS A C 1
ATOM 759 O O . LYS A 1 92 ? 0.704 9.106 -9.152 1.00 86.56 92 LYS A O 1
ATOM 764 N N . GLN A 1 93 ? -0.405 7.233 -8.604 1.00 87.56 93 GLN A N 1
ATOM 765 C CA . GLN A 1 93 ? 0.197 7.091 -7.269 1.00 87.56 93 GLN A CA 1
ATOM 766 C C . GLN A 1 93 ? 1.598 6.470 -7.336 1.00 87.56 93 GLN A C 1
ATOM 768 O O . GLN A 1 93 ? 2.315 6.484 -6.344 1.00 87.56 93 GLN A O 1
ATOM 773 N N . ILE A 1 94 ? 2.005 5.926 -8.483 1.00 87.94 94 ILE A N 1
ATOM 774 C CA . ILE A 1 94 ? 3.315 5.300 -8.651 1.00 87.94 94 ILE A CA 1
ATOM 775 C C . ILE A 1 94 ? 4.279 6.337 -9.219 1.00 87.94 94 ILE A C 1
ATOM 777 O O . ILE A 1 94 ? 4.075 6.828 -10.326 1.00 87.94 94 ILE A O 1
ATOM 781 N N . GLU A 1 95 ? 5.327 6.670 -8.466 1.00 83.75 95 GLU A N 1
ATOM 782 C CA . GLU A 1 95 ? 6.295 7.694 -8.886 1.00 83.75 95 GLU A CA 1
ATOM 783 C C . GLU A 1 95 ? 7.566 7.112 -9.489 1.00 83.75 95 GLU A C 1
ATOM 785 O O . GLU A 1 95 ? 8.084 7.633 -10.474 1.00 83.75 95 GLU A O 1
ATOM 790 N N . GLN A 1 96 ? 8.106 6.057 -8.880 1.00 76.62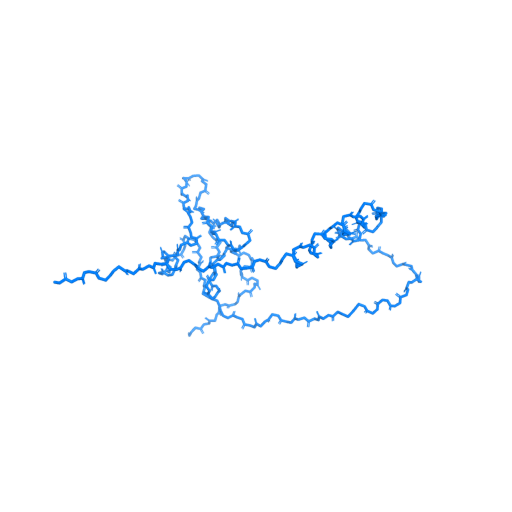 96 GLN A N 1
ATOM 791 C CA . GLN A 1 96 ? 9.407 5.530 -9.266 1.00 76.62 96 GLN A CA 1
ATOM 792 C C . GLN A 1 96 ? 9.417 4.018 -9.161 1.00 76.62 96 GLN A C 1
ATOM 794 O O . GLN A 1 96 ? 9.017 3.451 -8.146 1.00 76.62 96 GLN A O 1
ATOM 799 N N . ILE A 1 97 ? 9.929 3.389 -10.211 1.00 79.19 97 ILE A N 1
ATOM 800 C CA . ILE A 1 97 ? 10.250 1.972 -10.250 1.00 79.19 97 ILE A CA 1
ATOM 801 C C . ILE A 1 97 ? 11.762 1.910 -10.433 1.00 79.19 97 ILE A C 1
ATOM 803 O O . ILE A 1 97 ? 12.266 2.275 -11.495 1.00 79.19 97 ILE A O 1
ATOM 807 N N . SER A 1 98 ? 12.494 1.517 -9.393 1.00 77.75 98 SER A N 1
ATOM 808 C CA . SER A 1 98 ? 13.916 1.216 -9.525 1.00 77.75 98 SER A CA 1
ATOM 809 C C . SER A 1 98 ? 14.107 -0.290 -9.620 1.00 77.75 98 SER A C 1
ATOM 811 O O . SER A 1 98 ? 13.536 -1.068 -8.858 1.00 77.75 98 SER A O 1
ATOM 813 N N . CYS A 1 99 ? 14.902 -0.700 -10.600 1.00 67.25 99 CYS A N 1
ATOM 814 C CA . CYS A 1 99 ? 15.340 -2.072 -10.775 1.00 67.25 99 CYS A CA 1
ATOM 815 C C . CYS A 1 99 ? 16.864 -2.024 -10.837 1.00 67.25 99 CYS A C 1
ATOM 817 O O . CYS A 1 99 ? 17.421 -1.542 -11.821 1.00 67.25 99 CYS A O 1
ATOM 819 N N . GLY A 1 100 ? 17.522 -2.432 -9.754 1.00 66.06 100 GLY A N 1
ATOM 820 C CA . GLY A 1 100 ? 18.976 -2.561 -9.706 1.00 66.06 100 GLY A CA 1
ATOM 821 C C . GLY A 1 100 ? 19.367 -4.031 -9.685 1.00 66.06 100 GLY A C 1
ATOM 822 O O . GLY A 1 100 ? 18.716 -4.817 -8.995 1.00 66.06 100 GLY A O 1
ATOM 823 N N . ASP A 1 101 ? 20.442 -4.391 -10.388 1.00 65.38 101 ASP A N 1
ATOM 824 C CA . ASP A 1 101 ? 20.937 -5.774 -10.471 1.00 65.38 101 ASP A CA 1
ATOM 825 C C . ASP A 1 101 ? 21.232 -6.392 -9.089 1.00 65.38 101 ASP A C 1
ATOM 827 O O . ASP A 1 101 ? 21.122 -7.602 -8.909 1.00 65.38 101 ASP A O 1
ATOM 831 N N . THR A 1 102 ? 21.560 -5.563 -8.092 1.00 68.69 102 THR A N 1
ATOM 832 C CA . THR A 1 102 ? 21.868 -5.976 -6.712 1.00 68.69 102 THR A CA 1
ATOM 833 C C . THR A 1 102 ? 20.785 -5.630 -5.689 1.00 68.69 102 THR A C 1
ATOM 835 O O . THR A 1 102 ? 20.729 -6.256 -4.634 1.00 68.69 102 THR A O 1
ATOM 838 N N . GLU A 1 103 ? 19.923 -4.646 -5.963 1.00 65.88 103 GLU A N 1
ATOM 839 C CA . GLU A 1 103 ? 18.959 -4.116 -4.982 1.00 65.88 103 GLU A CA 1
ATOM 840 C C . GLU A 1 103 ? 17.521 -4.623 -5.162 1.00 65.88 103 GLU A C 1
ATOM 842 O O . GLU A 1 103 ? 16.665 -4.348 -4.314 1.00 65.88 103 GLU A O 1
ATOM 847 N N . GLY A 1 104 ? 17.259 -5.367 -6.240 1.00 77.06 104 GLY A N 1
ATOM 848 C CA . GLY A 1 104 ? 15.929 -5.864 -6.576 1.00 77.06 104 GLY A CA 1
ATOM 849 C C . GLY A 1 104 ? 14.984 -4.764 -7.065 1.00 77.06 104 GLY A C 1
ATOM 850 O O . GLY A 1 104 ? 15.376 -3.614 -7.289 1.00 77.06 104 GLY A O 1
ATOM 851 N N . LEU A 1 105 ? 13.720 -5.136 -7.265 1.00 83.50 105 LEU A N 1
ATOM 852 C CA . LEU A 1 105 ? 12.666 -4.204 -7.663 1.00 83.50 105 LEU A CA 1
ATOM 853 C C . LEU A 1 105 ? 12.177 -3.411 -6.443 1.00 83.50 105 LEU A C 1
ATOM 855 O O . LEU A 1 105 ? 11.741 -4.004 -5.453 1.00 83.50 105 LEU A O 1
ATOM 859 N N . LYS A 1 106 ? 12.200 -2.078 -6.526 1.00 88.19 106 LYS A N 1
ATOM 860 C CA . LYS A 1 106 ? 11.596 -1.185 -5.528 1.00 88.19 106 LYS A CA 1
ATOM 861 C C . LYS A 1 106 ? 10.633 -0.226 -6.208 1.00 88.19 106 LYS A C 1
ATOM 863 O O . LYS A 1 106 ? 10.945 0.341 -7.256 1.00 88.19 106 LYS A O 1
ATOM 868 N N . ILE A 1 107 ? 9.469 -0.033 -5.599 1.00 89.56 107 ILE A N 1
ATOM 869 C CA . ILE A 1 107 ? 8.445 0.875 -6.111 1.00 89.56 107 ILE A CA 1
ATOM 870 C C . ILE A 1 107 ? 8.080 1.891 -5.048 1.00 89.56 107 ILE A C 1
ATOM 872 O O . ILE A 1 107 ? 7.770 1.534 -3.914 1.00 89.56 107 ILE A O 1
ATOM 876 N N . LYS A 1 108 ? 8.100 3.163 -5.437 1.00 92.25 108 LYS A N 1
ATOM 877 C CA . LYS A 1 108 ? 7.679 4.273 -4.593 1.00 92.25 108 LYS A CA 1
ATOM 878 C C . LYS A 1 108 ? 6.213 4.602 -4.867 1.00 92.25 108 LYS A C 1
ATOM 880 O O . LYS A 1 108 ? 5.862 4.990 -5.985 1.00 92.25 108 LYS A O 1
ATOM 885 N N . ILE A 1 109 ? 5.383 4.442 -3.842 1.00 92.44 109 ILE A N 1
ATOM 886 C CA . ILE A 1 109 ? 3.934 4.645 -3.881 1.00 92.44 109 ILE A CA 1
ATOM 887 C C . ILE A 1 109 ? 3.597 5.886 -3.062 1.00 92.44 109 ILE A C 1
ATOM 889 O O . ILE A 1 109 ? 4.033 6.035 -1.924 1.00 92.44 109 ILE A O 1
ATOM 893 N N . LYS A 1 110 ? 2.823 6.790 -3.649 1.00 90.69 110 LYS A N 1
ATOM 894 C CA . LYS A 1 110 ? 2.323 7.998 -3.008 1.00 90.69 110 LYS A CA 1
ATOM 895 C C . LYS A 1 110 ? 1.000 7.702 -2.312 1.00 90.69 110 LYS A C 1
ATOM 897 O O . LYS A 1 110 ? -0.019 7.515 -2.975 1.00 90.69 110 LYS A O 1
ATOM 902 N N . THR A 1 111 ? 1.023 7.700 -0.988 1.00 86.81 111 THR A N 1
ATOM 903 C CA . THR A 1 111 ? -0.151 7.537 -0.129 1.00 86.81 111 THR A CA 1
ATOM 904 C C . THR A 1 111 ? -0.571 8.888 0.461 1.00 86.81 111 THR A C 1
ATOM 906 O O . THR A 1 111 ? 0.100 9.907 0.289 1.00 86.81 111 THR A O 1
ATOM 909 N N . TYR A 1 112 ? -1.699 8.925 1.173 1.00 82.50 112 TYR A N 1
ATOM 910 C CA . TYR A 1 112 ? -2.132 10.131 1.891 1.00 82.50 112 TYR A CA 1
ATOM 911 C C . TYR A 1 112 ? -1.224 10.471 3.087 1.00 82.50 112 TYR A C 1
ATOM 913 O O . TYR A 1 112 ? -1.205 11.617 3.524 1.00 82.50 112 TYR A O 1
ATOM 921 N N . LEU A 1 113 ? -0.463 9.490 3.592 1.00 82.06 113 LEU A N 1
ATOM 922 C CA . LEU A 1 113 ? 0.517 9.660 4.671 1.00 82.06 113 LEU A CA 1
ATOM 923 C C . LEU A 1 113 ? 1.905 10.074 4.160 1.00 82.06 113 LEU A C 1
ATOM 925 O O . LEU A 1 113 ? 2.775 10.399 4.963 1.00 82.06 113 LEU A O 1
ATOM 929 N N . GLY A 1 114 ? 2.130 10.066 2.843 1.00 87.88 114 GLY A N 1
ATOM 930 C CA . GLY A 1 114 ? 3.411 10.415 2.237 1.00 87.88 114 GLY A CA 1
ATOM 931 C C . GLY A 1 114 ? 3.843 9.397 1.191 1.00 87.88 114 GLY A C 1
ATOM 932 O O . GLY A 1 114 ? 3.105 9.110 0.252 1.00 87.88 114 GLY A O 1
ATOM 933 N N . TYR A 1 115 ? 5.066 8.886 1.320 1.00 90.06 115 TYR A N 1
ATOM 934 C CA . TYR A 1 115 ? 5.615 7.903 0.392 1.00 90.06 115 TYR A CA 1
ATOM 935 C C . TYR A 1 115 ? 5.891 6.585 1.094 1.00 90.06 115 TYR A C 1
ATOM 937 O O . TYR A 1 115 ? 6.593 6.546 2.102 1.00 90.06 115 TYR A O 1
ATOM 945 N N . GLU A 1 116 ? 5.403 5.508 0.497 1.00 90.88 116 GLU A N 1
ATOM 946 C CA . GLU A 1 116 ? 5.731 4.142 0.874 1.00 90.88 116 GLU A CA 1
ATOM 947 C C . GLU A 1 116 ? 6.650 3.514 -0.168 1.00 90.88 116 GLU A C 1
ATOM 949 O O . GLU A 1 116 ? 6.593 3.830 -1.359 1.00 90.88 116 GLU A O 1
ATOM 954 N N . ILE A 1 117 ? 7.516 2.616 0.293 1.00 90.69 117 ILE A N 1
ATOM 955 C CA . ILE A 1 117 ? 8.435 1.872 -0.562 1.00 90.69 117 ILE A CA 1
ATOM 956 C C . ILE A 1 117 ? 8.028 0.406 -0.503 1.00 90.69 117 ILE A C 1
ATOM 958 O O . ILE A 1 117 ? 8.202 -0.240 0.528 1.00 90.69 117 ILE A O 1
ATOM 962 N N . ALA A 1 118 ? 7.534 -0.114 -1.621 1.00 91.00 118 ALA A N 1
ATOM 963 C CA . ALA A 1 118 ? 7.329 -1.540 -1.813 1.00 91.00 118 ALA A CA 1
ATOM 964 C C . ALA A 1 118 ? 8.622 -2.186 -2.309 1.00 91.00 118 ALA A C 1
ATOM 966 O O . ALA A 1 118 ? 9.289 -1.650 -3.204 1.00 91.00 118 ALA A O 1
ATOM 967 N N . ARG A 1 119 ? 8.963 -3.343 -1.750 1.00 90.00 119 ARG A N 1
ATOM 968 C CA . ARG A 1 119 ? 10.090 -4.165 -2.187 1.00 90.00 119 ARG A CA 1
ATOM 969 C C . ARG A 1 119 ? 9.583 -5.391 -2.923 1.00 90.00 119 ARG A C 1
ATOM 971 O O . ARG A 1 119 ? 8.419 -5.775 -2.847 1.00 90.00 119 ARG A O 1
ATOM 978 N N . GLU A 1 120 ? 10.485 -6.014 -3.656 1.00 88.56 120 GLU A N 1
ATOM 979 C CA . GLU A 1 120 ? 10.218 -7.286 -4.302 1.00 88.56 120 GLU A CA 1
ATOM 980 C C . GLU A 1 120 ? 9.631 -8.324 -3.329 1.00 88.56 120 GLU A C 1
ATOM 982 O O . GLU A 1 120 ? 10.166 -8.548 -2.244 1.00 88.56 120 GLU A O 1
ATOM 987 N N . GLY A 1 121 ? 8.540 -8.973 -3.747 1.00 88.50 121 GLY A N 1
ATOM 988 C CA . GLY A 1 121 ? 7.808 -9.949 -2.940 1.00 88.50 121 GLY A CA 1
ATOM 989 C C . GLY A 1 121 ? 6.732 -9.352 -2.029 1.00 88.50 121 GLY A C 1
ATOM 990 O O . GLY A 1 121 ? 5.903 -10.115 -1.529 1.00 88.50 121 GLY A O 1
ATOM 991 N N . ASP A 1 122 ? 6.695 -8.031 -1.841 1.00 92.19 122 ASP A N 1
ATOM 992 C CA . ASP A 1 122 ? 5.595 -7.367 -1.140 1.00 92.19 122 ASP A CA 1
ATOM 993 C C . ASP A 1 122 ? 4.312 -7.411 -1.974 1.00 92.19 122 ASP A C 1
ATOM 995 O O . ASP A 1 122 ? 4.335 -7.481 -3.205 1.00 92.19 122 ASP A O 1
ATOM 999 N N . PHE A 1 123 ? 3.169 -7.363 -1.299 1.00 92.31 123 PHE A N 1
ATOM 1000 C CA . PHE A 1 123 ? 1.871 -7.245 -1.942 1.00 92.31 123 PHE A CA 1
ATOM 1001 C C . PHE A 1 123 ? 1.516 -5.778 -2.125 1.00 92.31 123 PHE A C 1
ATOM 1003 O O . PHE A 1 123 ? 1.584 -4.988 -1.185 1.00 92.31 123 PHE A O 1
ATOM 1010 N N . ILE A 1 124 ? 1.093 -5.423 -3.332 1.00 92.56 124 ILE A N 1
ATOM 1011 C CA . ILE A 1 124 ? 0.472 -4.128 -3.583 1.00 92.56 124 ILE A CA 1
ATOM 1012 C C . ILE A 1 124 ? -1.029 -4.314 -3.476 1.00 92.56 124 ILE A C 1
ATOM 1014 O O . ILE A 1 124 ? -1.604 -5.123 -4.208 1.00 92.56 124 ILE A O 1
ATOM 1018 N N . ILE A 1 125 ? -1.646 -3.562 -2.572 1.00 92.12 125 ILE A N 1
ATOM 1019 C CA . ILE A 1 125 ? -3.078 -3.634 -2.304 1.00 92.12 125 ILE A CA 1
ATOM 1020 C C . ILE A 1 125 ? -3.745 -2.389 -2.866 1.00 92.12 125 ILE A C 1
ATOM 1022 O O . ILE A 1 125 ? -3.271 -1.272 -2.657 1.00 92.12 125 ILE A O 1
ATOM 1026 N N . LYS A 1 126 ? -4.866 -2.592 -3.552 1.00 90.56 126 LYS A N 1
ATOM 1027 C CA . LYS A 1 126 ? -5.814 -1.555 -3.931 1.00 90.56 126 LYS A CA 1
ATOM 1028 C C . LYS A 1 126 ? -7.070 -1.714 -3.081 1.00 90.56 126 LYS A C 1
ATOM 1030 O O . LYS A 1 126 ? -7.807 -2.692 -3.198 1.00 90.56 126 LYS A O 1
ATOM 1035 N N . GLU A 1 127 ? -7.319 -0.714 -2.249 1.00 87.94 127 GLU A N 1
ATOM 1036 C CA . GLU A 1 127 ? -8.523 -0.597 -1.432 1.00 87.94 127 GLU A CA 1
ATOM 1037 C C . GLU A 1 127 ? -9.258 0.673 -1.874 1.00 87.94 127 GLU A C 1
ATOM 1039 O O . GLU A 1 127 ? -8.798 1.798 -1.660 1.00 87.94 127 GLU A O 1
ATOM 1044 N N . ASN A 1 128 ? -10.393 0.502 -2.556 1.00 84.62 128 ASN A N 1
ATOM 1045 C CA . ASN A 1 128 ? -11.112 1.588 -3.228 1.00 84.62 128 ASN A CA 1
ATOM 1046 C C . ASN A 1 128 ? -10.206 2.359 -4.219 1.00 84.62 128 ASN A C 1
ATOM 1048 O O . ASN A 1 128 ? -9.751 1.798 -5.216 1.00 84.62 128 ASN A O 1
ATOM 1052 N N . ASN A 1 129 ? -9.943 3.642 -3.939 1.00 84.44 129 ASN A N 1
ATOM 1053 C CA . ASN A 1 129 ? -9.088 4.527 -4.738 1.00 84.44 129 ASN A CA 1
ATOM 1054 C C . ASN A 1 129 ? -7.665 4.677 -4.168 1.00 84.44 129 ASN A C 1
ATOM 1056 O O . ASN A 1 129 ? -6.891 5.496 -4.668 1.00 84.44 129 ASN A O 1
ATOM 1060 N N . TYR A 1 130 ? -7.314 3.912 -3.134 1.00 87.31 130 TYR A N 1
ATOM 1061 C CA . TYR A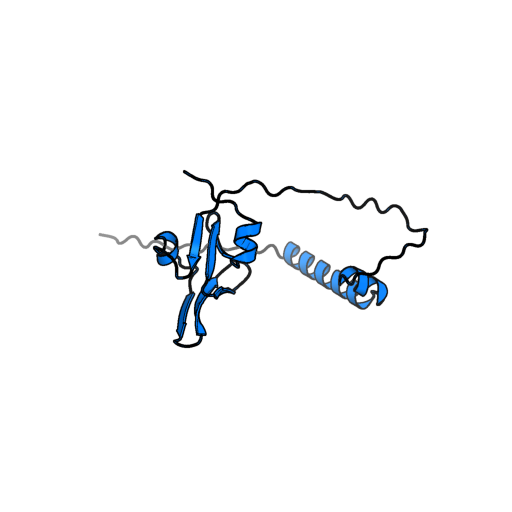 1 130 ? -6.015 3.986 -2.472 1.00 87.31 130 TYR A CA 1
ATOM 1062 C C . TYR A 1 130 ? -5.173 2.762 -2.796 1.00 87.31 130 TYR A C 1
ATOM 1064 O O . TYR A 1 130 ? -5.677 1.639 -2.812 1.00 87.31 130 TYR A O 1
ATOM 1072 N N . ILE A 1 131 ? -3.887 2.997 -3.045 1.00 91.06 131 ILE A N 1
ATOM 1073 C CA . ILE A 1 131 ? -2.901 1.947 -3.270 1.00 91.06 131 ILE A CA 1
ATOM 1074 C C . ILE A 1 131 ? -1.831 2.067 -2.192 1.00 91.06 131 ILE A C 1
ATOM 1076 O O . ILE A 1 131 ? -1.338 3.163 -1.932 1.00 91.06 131 ILE A O 1
ATOM 1080 N N . TYR A 1 132 ? -1.469 0.946 -1.580 1.00 91.69 132 TYR A N 1
ATOM 1081 C CA . TYR A 1 132 ? -0.424 0.895 -0.559 1.00 91.69 132 TYR A CA 1
ATOM 1082 C C . TYR A 1 132 ? 0.365 -0.412 -0.633 1.00 91.69 132 TYR A C 1
ATOM 1084 O O . TYR A 1 132 ? -0.057 -1.384 -1.275 1.00 91.69 132 TYR A O 1
ATOM 1092 N N . ALA A 1 133 ? 1.539 -0.412 -0.006 1.00 92.81 133 ALA A N 1
ATOM 1093 C CA . ALA A 1 133 ? 2.409 -1.577 0.056 1.00 92.81 133 ALA A CA 1
ATOM 1094 C C . ALA A 1 133 ? 2.136 -2.383 1.332 1.00 92.81 133 ALA A C 1
ATOM 1096 O O . ALA A 1 133 ? 1.961 -1.827 2.414 1.00 92.81 133 ALA A O 1
ATOM 1097 N N . CYS A 1 134 ? 2.137 -3.708 1.227 1.00 91.44 134 CYS A N 1
ATOM 1098 C CA . CYS A 1 134 ? 1.970 -4.603 2.363 1.00 91.44 134 CYS A CA 1
ATOM 1099 C C . CYS A 1 134 ? 3.031 -5.712 2.326 1.00 91.44 134 CYS A C 1
ATOM 1101 O O . CYS A 1 134 ? 3.083 -6.472 1.355 1.00 91.44 134 CYS A O 1
ATOM 1103 N N . PRO A 1 135 ? 3.856 -5.860 3.377 1.00 92.06 135 PRO A N 1
ATOM 1104 C CA . PRO A 1 135 ? 4.810 -6.955 3.461 1.00 92.06 135 PRO A CA 1
ATOM 1105 C C . PRO A 1 135 ? 4.131 -8.319 3.354 1.00 92.06 135 PRO A C 1
ATOM 1107 O O . PRO A 1 135 ? 3.070 -8.555 3.934 1.00 92.06 135 PRO A O 1
ATOM 1110 N N . LYS A 1 136 ? 4.772 -9.260 2.659 1.00 90.44 136 LYS A N 1
ATOM 1111 C CA . LYS A 1 136 ? 4.221 -10.603 2.401 1.00 90.44 136 LYS A CA 1
ATOM 1112 C C . LYS A 1 136 ? 3.775 -11.365 3.649 1.00 90.44 136 LYS A C 1
ATOM 1114 O O . LYS A 1 136 ? 2.796 -12.108 3.589 1.00 90.44 136 LYS A O 1
ATOM 1119 N N . THR A 1 137 ? 4.516 -11.233 4.745 1.00 89.12 137 THR A N 1
ATOM 1120 C CA . THR A 1 137 ? 4.189 -11.867 6.030 1.00 89.12 137 THR A CA 1
ATOM 1121 C C . THR A 1 137 ? 2.877 -11.314 6.574 1.00 89.12 137 THR A C 1
ATOM 1123 O O . THR A 1 137 ? 1.930 -12.073 6.769 1.00 89.12 137 THR A O 1
ATOM 1126 N N . LEU A 1 138 ? 2.783 -9.987 6.674 1.00 89.25 138 LEU A N 1
ATOM 1127 C CA . LEU A 1 138 ? 1.597 -9.282 7.150 1.00 89.25 138 LEU A CA 1
ATOM 1128 C C . LEU A 1 138 ? 0.379 -9.533 6.254 1.00 89.25 138 LEU A C 1
ATOM 1130 O O . LEU A 1 138 ? -0.726 -9.742 6.753 1.00 89.25 138 LEU A O 1
ATOM 1134 N N . PHE A 1 139 ? 0.573 -9.568 4.932 1.00 89.81 139 PHE A N 1
ATOM 1135 C CA . PHE A 1 139 ? -0.512 -9.818 3.986 1.00 89.81 139 PHE A CA 1
ATOM 1136 C C . PHE A 1 139 ? -1.178 -11.173 4.233 1.00 89.81 139 PHE A C 1
ATOM 1138 O O . PHE A 1 139 ? -2.399 -11.256 4.294 1.00 89.81 139 PHE A O 1
ATOM 1145 N N . LYS A 1 140 ? -0.386 -12.234 4.416 1.00 87.69 140 LYS A N 1
ATOM 1146 C CA . LYS A 1 140 ? -0.906 -13.594 4.632 1.00 87.69 140 LYS A CA 1
ATOM 1147 C C . LYS A 1 140 ? -1.586 -13.782 5.987 1.00 87.69 140 LYS A C 1
ATOM 1149 O O . LYS A 1 140 ? -2.456 -14.639 6.106 1.00 87.69 140 LYS A O 1
ATOM 1154 N N . GLU A 1 141 ? -1.176 -13.021 6.996 1.00 87.25 141 GLU A N 1
ATOM 1155 C CA . GLU A 1 141 ? -1.830 -13.009 8.310 1.00 87.25 141 GLU A CA 1
ATOM 1156 C C . GLU A 1 141 ? -3.156 -12.244 8.270 1.00 87.25 141 GLU A C 1
ATOM 1158 O O . GLU A 1 141 ? -4.126 -12.638 8.916 1.00 87.25 141 GLU A O 1
ATOM 1163 N N . THR A 1 142 ? -3.204 -11.169 7.479 1.00 84.88 142 THR A N 1
ATOM 1164 C CA . THR A 1 142 ? -4.347 -10.249 7.429 1.00 84.88 142 THR A CA 1
ATOM 1165 C C . THR A 1 142 ? -5.423 -10.699 6.441 1.00 84.88 142 THR A C 1
ATOM 1167 O O . THR A 1 142 ? -6.614 -10.544 6.711 1.00 84.88 142 THR A O 1
ATOM 1170 N N . TYR A 1 143 ? -5.027 -11.260 5.298 1.00 85.62 143 TYR A N 1
ATOM 1171 C CA . TYR A 1 143 ? -5.918 -11.558 4.181 1.00 85.62 143 TYR A CA 1
ATOM 1172 C C . TYR A 1 143 ? -5.953 -13.052 3.874 1.00 85.62 143 TYR A C 1
ATOM 1174 O O . TYR A 1 143 ? -4.928 -13.730 3.788 1.00 85.62 143 TYR A O 1
ATOM 1182 N N . LYS A 1 144 ? -7.164 -13.561 3.642 1.00 85.38 144 LYS A N 1
ATOM 1183 C CA . LYS A 1 144 ? -7.391 -14.900 3.095 1.00 85.38 144 LYS A CA 1
ATOM 1184 C C . LYS A 1 144 ? -7.846 -14.761 1.655 1.00 85.38 144 LYS A C 1
ATOM 1186 O O . LYS A 1 144 ? -8.668 -13.903 1.347 1.00 85.38 144 LYS A O 1
ATOM 1191 N N . LYS A 1 145 ? -7.302 -15.608 0.782 1.00 82.69 145 LYS A N 1
ATOM 1192 C CA . LYS A 1 145 ? -7.744 -15.674 -0.608 1.00 82.69 145 LYS A CA 1
ATOM 1193 C C . LYS A 1 145 ? -9.206 -16.122 -0.620 1.00 82.69 145 LYS A C 1
ATOM 1195 O O . LYS A 1 145 ? -9.518 -17.177 -0.073 1.00 82.69 145 LYS A O 1
ATOM 1200 N N . VAL A 1 146 ? -10.071 -15.310 -1.214 1.00 80.25 146 VAL A N 1
ATOM 1201 C CA . VAL A 1 146 ? -11.430 -15.720 -1.563 1.00 80.25 146 VAL A CA 1
ATOM 1202 C C . VAL A 1 146 ? -11.289 -16.493 -2.873 1.00 80.25 146 VAL A C 1
ATOM 1204 O O . VAL A 1 146 ? -10.764 -15.954 -3.846 1.00 80.25 146 VAL A O 1
ATOM 1207 N N . GLU A 1 147 ? -11.583 -17.791 -2.858 1.00 66.38 147 GLU A N 1
ATOM 1208 C CA . GLU A 1 147 ? -11.650 -18.577 -4.094 1.00 66.38 147 GLU A CA 1
ATOM 1209 C C . GLU A 1 147 ? -12.920 -18.162 -4.851 1.00 66.38 147 GLU A C 1
ATOM 1211 O O . GLU A 1 147 ? -13.991 -18.111 -4.246 1.00 66.38 147 GLU A O 1
ATOM 1216 N N . GLU A 1 148 ? -12.768 -17.800 -6.131 1.00 52.25 148 GLU A N 1
ATOM 1217 C CA . GLU A 1 148 ? -13.876 -17.651 -7.093 1.00 52.25 148 GLU A CA 1
ATOM 1218 C C . GLU A 1 148 ? -14.433 -19.017 -7.504 1.00 52.25 148 GLU A C 1
ATOM 1220 O O . GLU A 1 148 ? -13.614 -19.947 -7.710 1.00 52.25 148 GLU A O 1
#

Sequence (148 aa):
MSTRSTLFQTPTIEIDQSRYEELIQEELKYKQYKEQATTEVIKIIEGQDSEKATDESEEITVNKHIYKKKATEVEAFELRRGILPNWFTSSKQIEQISCGDTEGLKIKIKTYLGYEIAREGDFIIKENNYIYACPKTLFKETYKKVEE

pLDDT: mean 72.51, std 15.67, range [36.97, 92.81]